Protein AF-A0A7S2QUF4-F1 (afdb_monomer_lite)

pLDDT: mean 80.55, std 13.75, range [43.69, 93.5]

Sequence (99 aa):
RQGERGGLIHGLVAAAQGDSVYCLGWTPAEGGLLGTAGVERAIVMLEPKKWHTLCKWSGAVKYPITYLSFSEANPRWVWVQGPLVDLLCRCLGDLLCRV

Organism: NCBI:txid225041

Structure (mmCIF, N/CA/C/O backbone):
data_AF-A0A7S2QUF4-F1
#
_entry.id   AF-A0A7S2QUF4-F1
#
loop_
_atom_site.group_PDB
_atom_site.id
_atom_site.type_symbol
_atom_site.label_atom_id
_atom_site.label_alt_id
_atom_site.label_comp_id
_atom_site.label_asym_id
_atom_site.label_entity_id
_atom_site.label_seq_id
_atom_site.pdbx_PDB_ins_code
_atom_site.Cartn_x
_atom_site.Cartn_y
_atom_site.Cartn_z
_atom_site.occupancy
_atom_site.B_iso_or_equiv
_atom_site.auth_seq_id
_atom_site.auth_comp_id
_atom_site.auth_asym_id
_atom_site.auth_atom_id
_atom_site.pdbx_PDB_model_num
ATOM 1 N N . ARG A 1 1 ? -21.382 5.363 19.592 1.00 44.69 1 ARG A N 1
ATOM 2 C CA . ARG A 1 1 ? -22.635 5.619 18.846 1.00 44.69 1 ARG A CA 1
ATOM 3 C C . ARG A 1 1 ? -22.451 5.059 17.444 1.00 44.69 1 ARG A C 1
ATOM 5 O O . ARG A 1 1 ? -21.549 5.499 16.752 1.00 44.69 1 ARG A O 1
ATOM 12 N N . GLN A 1 2 ? -23.232 4.047 17.077 1.00 43.69 2 GLN A N 1
ATOM 13 C CA . GLN A 1 2 ? -23.297 3.476 15.731 1.00 43.69 2 GLN A CA 1
ATOM 14 C C . GLN A 1 2 ? -24.550 4.100 15.104 1.00 43.69 2 GLN A C 1
ATOM 16 O O . GLN A 1 2 ? -25.646 3.869 15.606 1.00 43.69 2 GLN A O 1
ATOM 21 N N . GLY A 1 3 ? -24.389 5.011 14.143 1.00 56.75 3 GLY A N 1
ATOM 22 C CA . GLY A 1 3 ? -25.519 5.790 13.613 1.00 56.75 3 GLY A CA 1
ATOM 23 C C . GLY A 1 3 ? -25.163 7.096 12.899 1.00 56.75 3 GLY A C 1
ATOM 24 O O . GLY A 1 3 ? -26.037 7.692 12.278 1.00 56.75 3 GLY A O 1
ATOM 25 N N . GLU A 1 4 ? -23.907 7.541 12.929 1.00 59.97 4 GLU A N 1
ATOM 26 C CA . GLU A 1 4 ? -23.486 8.689 12.122 1.00 59.97 4 GLU A CA 1
ATOM 27 C C . GLU A 1 4 ? -23.141 8.218 10.705 1.00 59.97 4 GLU A C 1
ATOM 29 O O . GLU A 1 4 ? -22.283 7.357 10.498 1.00 59.97 4 GLU A O 1
ATOM 34 N N . ARG A 1 5 ? -23.876 8.740 9.719 1.00 62.28 5 ARG A N 1
ATOM 35 C CA . ARG A 1 5 ? -23.686 8.440 8.299 1.00 62.28 5 ARG A CA 1
ATOM 36 C C . ARG A 1 5 ? -22.326 8.985 7.839 1.00 62.28 5 ARG A C 1
ATOM 38 O O . ARG A 1 5 ? -22.221 10.162 7.525 1.00 62.28 5 ARG A O 1
ATOM 45 N N . GLY A 1 6 ? -21.313 8.118 7.780 1.00 74.50 6 GLY A N 1
ATOM 46 C CA . GLY A 1 6 ? -20.085 8.349 7.006 1.00 74.50 6 GLY A CA 1
ATOM 47 C C . GLY A 1 6 ? -19.074 9.344 7.590 1.00 74.50 6 GLY A C 1
ATOM 48 O O . GLY A 1 6 ? -18.505 10.127 6.837 1.00 74.50 6 GLY A O 1
ATOM 49 N N . GLY A 1 7 ? -18.839 9.325 8.905 1.00 78.94 7 GLY A N 1
ATOM 50 C CA . GLY A 1 7 ? -17.774 10.119 9.539 1.00 78.94 7 GLY A CA 1
ATOM 51 C C . GLY A 1 7 ? -16.383 9.468 9.469 1.00 78.94 7 GLY A C 1
ATOM 52 O O . GLY A 1 7 ? -16.259 8.253 9.306 1.00 78.94 7 GLY A O 1
ATOM 53 N N . LEU A 1 8 ? -15.326 10.273 9.640 1.00 84.00 8 LEU A N 1
ATOM 54 C CA . LEU A 1 8 ? -13.960 9.775 9.837 1.00 84.00 8 LEU A CA 1
ATOM 55 C C . LEU A 1 8 ? -13.880 9.033 11.178 1.00 84.00 8 LEU A C 1
ATOM 57 O O . LEU A 1 8 ? -14.033 9.641 12.234 1.00 84.00 8 LEU A O 1
ATOM 61 N N . ILE A 1 9 ? -13.621 7.727 11.132 1.00 85.69 9 ILE A N 1
ATOM 62 C CA . ILE A 1 9 ? -13.515 6.896 12.341 1.00 85.69 9 ILE A CA 1
ATOM 63 C C . ILE A 1 9 ? -12.124 7.034 12.973 1.00 85.69 9 ILE A C 1
ATOM 65 O O . ILE A 1 9 ? -12.002 7.140 14.192 1.00 85.69 9 ILE A O 1
ATOM 69 N N . HIS A 1 10 ? -11.073 7.033 12.149 1.00 86.06 10 HIS A N 1
ATOM 70 C CA . HIS A 1 10 ? -9.690 7.135 12.601 1.00 86.06 10 HIS A CA 1
ATOM 71 C C . HIS A 1 10 ? -8.767 7.584 11.464 1.00 86.06 10 HIS A C 1
ATOM 73 O O . HIS A 1 10 ? -9.028 7.285 10.298 1.00 86.06 10 HIS A O 1
ATOM 79 N N . GLY A 1 11 ? -7.669 8.257 11.810 1.00 84.38 11 GLY A N 1
ATOM 80 C CA . GLY A 1 11 ? -6.577 8.561 10.888 1.00 84.38 11 GLY A CA 1
ATOM 81 C C . GLY A 1 11 ? -5.387 7.649 11.161 1.00 84.38 11 GLY A C 1
ATOM 82 O O . GLY A 1 11 ? -4.956 7.538 12.304 1.00 84.38 11 GLY A O 1
ATOM 83 N N . LEU A 1 12 ? -4.852 7.008 10.123 1.00 86.44 12 LEU A N 1
ATOM 84 C CA . LEU A 1 12 ? -3.630 6.210 10.216 1.00 86.44 12 LEU A CA 1
ATOM 85 C C . LEU A 1 12 ? -2.496 6.898 9.469 1.00 86.44 12 LEU A C 1
ATOM 87 O O . LEU A 1 12 ? -2.685 7.423 8.373 1.00 86.44 12 LEU A O 1
ATOM 91 N N . VAL A 1 13 ? -1.310 6.865 10.069 1.00 86.19 13 VAL A N 1
ATOM 92 C CA . VAL A 1 13 ? -0.094 7.404 9.464 1.00 86.19 13 VAL A CA 1
ATOM 93 C C . VAL A 1 13 ? 0.521 6.322 8.581 1.00 86.19 13 VAL A C 1
ATOM 95 O O . VAL A 1 13 ? 1.099 5.354 9.069 1.00 86.19 13 VAL A O 1
ATOM 98 N N . ALA A 1 14 ? 0.348 6.484 7.271 1.00 84.38 14 ALA A N 1
ATOM 99 C CA . ALA A 1 14 ? 0.775 5.527 6.250 1.00 84.38 14 ALA A CA 1
ATOM 100 C C . ALA A 1 14 ? 2.170 5.821 5.661 1.00 84.38 14 ALA A C 1
ATOM 102 O O . ALA A 1 14 ? 2.707 4.996 4.929 1.00 84.38 14 ALA A O 1
ATOM 103 N N . ALA A 1 15 ? 2.742 6.988 5.956 1.00 84.88 15 ALA A N 1
ATOM 104 C CA . ALA A 1 15 ? 4.059 7.424 5.498 1.00 84.88 15 ALA A CA 1
ATOM 105 C C . ALA A 1 15 ? 4.674 8.393 6.520 1.00 84.88 15 ALA A C 1
ATOM 107 O O . ALA A 1 15 ? 3.971 8.892 7.405 1.00 84.88 15 ALA A O 1
ATOM 108 N N . ALA A 1 16 ? 5.976 8.662 6.408 1.00 84.25 16 ALA A N 1
ATOM 109 C CA . ALA A 1 16 ? 6.631 9.674 7.229 1.00 84.25 16 ALA A CA 1
ATOM 110 C C . ALA A 1 16 ? 6.002 11.066 7.026 1.00 84.25 16 ALA A C 1
ATOM 112 O O . ALA A 1 16 ? 5.353 11.352 6.017 1.00 84.25 16 ALA A O 1
ATOM 113 N N . GLN A 1 17 ? 6.177 11.955 8.003 1.00 84.69 17 GLN A N 1
ATOM 114 C CA . GLN A 1 17 ? 5.604 13.294 7.920 1.00 84.69 17 GLN A CA 1
ATOM 115 C C . GLN A 1 17 ? 6.204 14.063 6.733 1.00 84.69 17 GLN A C 1
ATOM 117 O O . GLN A 1 17 ? 7.413 14.257 6.664 1.00 84.69 17 GLN A O 1
ATOM 122 N N . GLY A 1 18 ? 5.341 14.515 5.819 1.00 84.25 18 GLY A N 1
ATOM 123 C CA . GLY A 1 18 ? 5.738 15.210 4.590 1.00 84.25 18 GLY A CA 1
ATOM 124 C C . GLY A 1 18 ? 5.871 14.300 3.365 1.00 84.25 18 GLY A C 1
ATOM 125 O O . GLY A 1 18 ? 5.885 14.807 2.244 1.00 84.25 18 GLY A O 1
ATOM 126 N N . ASP A 1 19 ? 5.877 12.978 3.550 1.00 89.44 19 ASP A N 1
ATOM 127 C CA . ASP A 1 19 ? 5.903 12.033 2.440 1.00 89.44 19 ASP A CA 1
ATOM 128 C C . ASP A 1 19 ? 4.508 11.848 1.835 1.00 89.44 19 ASP A C 1
ATOM 130 O O . ASP A 1 19 ? 3.498 11.695 2.524 1.00 89.44 19 ASP A O 1
ATOM 134 N N . SER A 1 20 ? 4.458 11.847 0.503 1.00 90.31 20 SER A N 1
ATOM 135 C CA . SER A 1 20 ? 3.224 11.640 -0.250 1.00 90.31 20 SER A CA 1
ATOM 136 C C . SER A 1 20 ? 2.955 10.157 -0.489 1.00 90.31 20 SER A C 1
ATOM 138 O O . SER A 1 20 ? 3.820 9.420 -0.974 1.00 90.31 20 SER A O 1
ATOM 140 N N . VAL A 1 21 ? 1.722 9.742 -0.204 1.00 92.19 21 VAL A N 1
ATOM 141 C CA . VAL A 1 21 ? 1.176 8.435 -0.589 1.00 92.19 21 VAL A CA 1
ATOM 142 C C . VAL A 1 21 ? 0.596 8.557 -1.994 1.00 92.19 21 VAL A C 1
ATOM 144 O O . VAL A 1 21 ? -0.179 9.472 -2.262 1.00 92.19 21 VAL A O 1
ATOM 147 N N . TYR A 1 22 ? 0.969 7.648 -2.892 1.00 92.38 22 TYR A N 1
ATOM 148 C CA . TYR A 1 22 ? 0.510 7.668 -4.285 1.00 92.38 22 TYR A CA 1
ATOM 149 C C . TYR A 1 22 ? -0.538 6.605 -4.568 1.00 92.38 22 TYR A C 1
ATOM 151 O O . TYR A 1 22 ? -1.434 6.823 -5.379 1.00 92.38 22 TYR A O 1
ATOM 159 N N . CYS A 1 23 ? -0.441 5.458 -3.902 1.00 92.00 23 CYS A N 1
ATOM 160 C CA . CYS A 1 23 ? -1.332 4.340 -4.148 1.00 92.00 23 CYS A CA 1
ATOM 161 C C . CYS A 1 23 ? -1.689 3.606 -2.859 1.00 92.00 23 CYS A C 1
ATOM 163 O O . CYS A 1 23 ? -0.953 3.604 -1.867 1.00 92.00 23 CYS A O 1
ATOM 165 N N . LEU A 1 24 ? -2.856 2.976 -2.906 1.00 93.50 24 LEU A N 1
ATOM 166 C CA . LEU A 1 24 ? -3.383 2.106 -1.872 1.00 93.50 24 LEU A CA 1
ATOM 167 C C . LEU A 1 24 ? -4.010 0.876 -2.527 1.00 93.50 24 LEU A C 1
ATOM 169 O O . LEU A 1 24 ? -4.533 0.955 -3.636 1.00 93.50 24 LEU A O 1
ATOM 173 N N . GLY A 1 25 ? -3.976 -0.249 -1.827 1.00 92.81 25 GLY A N 1
ATOM 174 C CA . GLY A 1 25 ? -4.572 -1.498 -2.270 1.00 92.81 25 GLY A CA 1
ATOM 175 C C . GLY A 1 25 ? -5.137 -2.272 -1.094 1.00 92.81 25 GLY A C 1
ATOM 176 O O . GLY A 1 25 ? -4.622 -2.211 0.022 1.00 92.81 25 GLY A O 1
ATOM 177 N N . TRP A 1 26 ? -6.210 -3.007 -1.350 1.00 92.62 26 TRP A N 1
ATOM 178 C CA . TRP A 1 26 ? -6.849 -3.863 -0.362 1.00 92.62 26 TRP A CA 1
ATOM 179 C C . TRP A 1 26 ? -6.500 -5.323 -0.618 1.00 92.62 26 TRP A C 1
ATOM 181 O O . TRP A 1 26 ? -6.509 -5.767 -1.765 1.00 92.62 26 TRP A O 1
ATOM 191 N N . THR A 1 27 ? -6.258 -6.081 0.447 1.00 91.12 27 THR A N 1
ATOM 192 C CA . THR A 1 27 ? -6.149 -7.538 0.373 1.00 91.12 27 THR A CA 1
ATOM 193 C C . THR A 1 27 ? -7.052 -8.198 1.409 1.00 91.12 27 THR A C 1
ATOM 195 O O . THR A 1 27 ? -7.064 -7.777 2.566 1.00 91.12 27 THR A O 1
ATOM 198 N N . PRO A 1 28 ? -7.790 -9.262 1.045 1.00 90.00 28 PRO A N 1
ATOM 199 C CA . PRO A 1 28 ? -8.542 -10.056 2.012 1.00 90.00 28 PRO A CA 1
ATOM 200 C C . PRO A 1 28 ? -7.642 -10.941 2.897 1.00 90.00 28 PRO A C 1
ATOM 202 O O . PRO A 1 28 ? -8.157 -11.621 3.786 1.00 90.00 28 PRO A O 1
ATOM 205 N N . ALA A 1 29 ? -6.318 -10.957 2.677 1.00 83.56 29 ALA A N 1
ATOM 206 C CA . ALA A 1 29 ? -5.371 -11.700 3.508 1.00 83.56 29 ALA A CA 1
ATOM 207 C C . ALA A 1 29 ? -5.505 -11.338 4.995 1.00 83.56 29 ALA A C 1
ATOM 209 O O . ALA A 1 29 ? -5.768 -10.185 5.333 1.00 83.56 29 ALA A O 1
ATOM 210 N N . GLU A 1 30 ? -5.312 -12.326 5.876 1.00 80.50 30 GLU A N 1
ATOM 211 C CA . GLU A 1 30 ? -5.292 -12.147 7.341 1.00 80.50 30 GLU A CA 1
ATOM 212 C C . GLU A 1 30 ? -6.519 -11.386 7.894 1.00 80.50 30 GLU A C 1
ATOM 214 O O . GLU A 1 30 ? -6.452 -10.690 8.903 1.00 80.50 30 GLU A O 1
ATOM 219 N N . GLY A 1 31 ? -7.673 -11.508 7.227 1.00 83.75 31 GLY A N 1
ATOM 220 C CA . GLY A 1 31 ? -8.913 -10.858 7.649 1.00 83.75 31 GLY A CA 1
ATOM 221 C C . GLY A 1 31 ? -9.078 -9.411 7.178 1.00 83.75 31 GLY A C 1
ATOM 222 O O . GLY A 1 31 ? -10.018 -8.753 7.638 1.00 83.75 31 GLY A O 1
ATOM 223 N N . GLY A 1 32 ? -8.236 -8.939 6.257 1.00 89.81 32 GLY A N 1
ATOM 224 C CA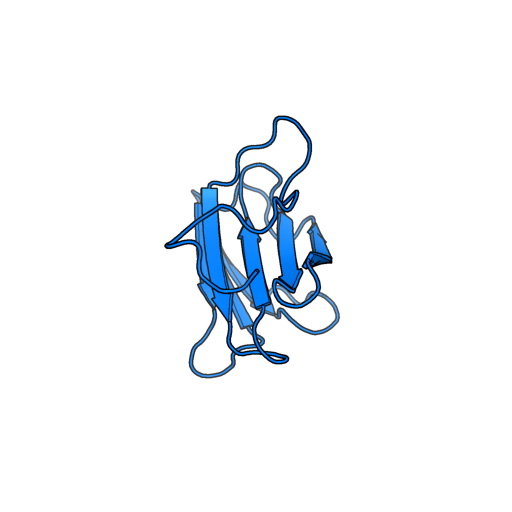 . GLY A 1 32 ? -8.354 -7.638 5.607 1.00 89.81 32 GLY A CA 1
ATOM 225 C C . GLY A 1 32 ? -7.221 -6.692 5.983 1.00 89.81 32 GLY A C 1
ATOM 226 O O . GLY A 1 32 ? -7.233 -6.123 7.076 1.00 89.81 32 GLY A O 1
ATOM 227 N N . LEU A 1 33 ? -6.285 -6.482 5.060 1.00 91.12 33 LEU A N 1
ATOM 228 C CA . LEU A 1 33 ? -5.178 -5.543 5.221 1.00 91.12 33 LEU A CA 1
ATOM 229 C C . LEU A 1 33 ? -5.213 -4.479 4.125 1.00 91.12 33 LEU A C 1
ATOM 231 O O . LEU A 1 33 ? -5.595 -4.742 2.982 1.00 91.12 33 LEU A O 1
ATOM 235 N N . LEU A 1 34 ? -4.769 -3.278 4.483 1.00 92.12 34 LEU A N 1
ATOM 236 C CA . LEU A 1 34 ? -4.591 -2.169 3.557 1.00 92.12 34 LEU A CA 1
ATOM 237 C C . LEU A 1 34 ? -3.094 -1.966 3.323 1.00 92.12 34 LEU A C 1
ATOM 239 O O . LEU A 1 34 ? -2.353 -1.693 4.263 1.00 92.12 34 LEU A O 1
ATOM 243 N N . GLY A 1 35 ? -2.654 -2.113 2.080 1.00 92.31 35 GLY A N 1
ATOM 244 C CA . GLY A 1 35 ? -1.305 -1.756 1.659 1.00 92.31 35 GLY A CA 1
ATOM 245 C C . GLY A 1 35 ? -1.286 -0.343 1.098 1.00 92.31 35 GLY A C 1
ATOM 246 O O . GLY A 1 35 ? -2.168 0.023 0.324 1.00 92.31 35 GLY A O 1
ATOM 247 N N . THR A 1 36 ? -0.283 0.446 1.455 1.00 93.06 36 THR A N 1
ATOM 248 C CA . THR A 1 36 ? -0.079 1.800 0.926 1.00 93.06 36 THR A CA 1
ATOM 249 C C . THR A 1 36 ? 1.359 1.976 0.478 1.0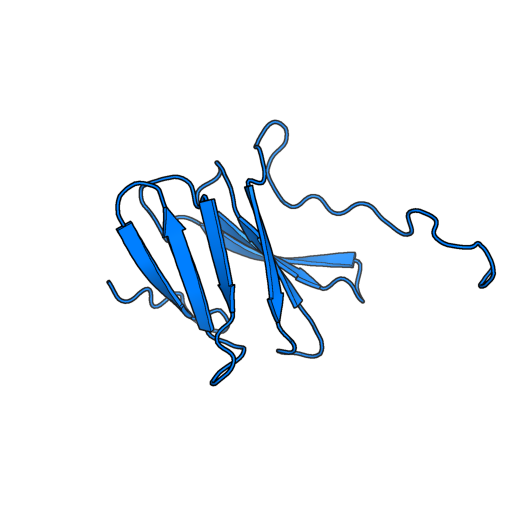0 93.06 36 THR A C 1
ATOM 251 O O . THR A 1 36 ? 2.269 1.438 1.110 1.00 93.06 36 THR A O 1
ATOM 254 N N . ALA A 1 37 ? 1.581 2.749 -0.581 1.00 92.25 37 ALA A N 1
ATOM 255 C CA . ALA A 1 37 ? 2.923 3.061 -1.049 1.00 92.25 37 ALA A CA 1
ATOM 256 C C . ALA A 1 37 ? 2.992 4.445 -1.711 1.00 92.25 37 ALA A C 1
ATOM 258 O O . ALA A 1 37 ? 1.978 5.037 -2.096 1.00 92.25 37 ALA A O 1
ATOM 259 N N . GLY A 1 38 ? 4.205 4.984 -1.826 1.00 91.00 38 GLY A N 1
ATOM 260 C CA . GLY A 1 38 ? 4.417 6.316 -2.383 1.00 91.00 38 GLY A CA 1
ATOM 261 C C . GLY A 1 38 ? 5.886 6.706 -2.494 1.00 91.00 38 GLY A C 1
ATOM 262 O O . GLY A 1 38 ? 6.739 5.879 -2.840 1.00 91.00 38 GLY A O 1
ATOM 263 N N . VAL A 1 39 ? 6.176 7.974 -2.185 1.00 90.75 39 VAL A N 1
ATOM 264 C CA . VAL A 1 39 ? 7.516 8.577 -2.320 1.00 90.75 39 VAL A CA 1
ATOM 265 C C . VAL A 1 39 ? 8.570 7.899 -1.449 1.00 90.75 39 VAL A C 1
ATOM 267 O O . VAL A 1 39 ? 9.732 7.818 -1.839 1.00 90.75 39 VAL A O 1
ATOM 270 N N . GLU A 1 40 ? 8.153 7.332 -0.318 1.00 87.69 40 GLU A N 1
ATOM 271 C CA . GLU A 1 40 ? 9.036 6.663 0.636 1.00 87.69 40 GLU A CA 1
ATOM 272 C C . GLU A 1 40 ? 9.691 5.392 0.059 1.00 87.69 40 GLU A C 1
ATOM 274 O O . GLU A 1 40 ? 10.665 4.881 0.616 1.00 87.69 40 GLU A O 1
ATOM 279 N N . ARG A 1 41 ? 9.200 4.885 -1.087 1.00 87.31 41 ARG A N 1
ATOM 280 C CA . ARG A 1 41 ? 9.665 3.626 -1.711 1.00 87.31 41 ARG A CA 1
ATOM 281 C C . ARG A 1 41 ? 9.509 2.430 -0.775 1.00 87.31 41 ARG A C 1
ATOM 283 O O . ARG A 1 41 ? 10.282 1.470 -0.816 1.00 87.31 41 ARG A O 1
ATOM 290 N N . ALA A 1 42 ? 8.516 2.524 0.096 1.00 87.44 42 ALA A N 1
ATOM 291 C CA . ALA A 1 42 ? 8.160 1.496 1.039 1.00 87.44 42 ALA A CA 1
ATOM 292 C C . ALA A 1 42 ? 6.697 1.121 0.851 1.00 87.44 42 ALA A C 1
ATOM 294 O O . ALA A 1 42 ? 5.864 1.966 0.514 1.00 87.44 42 ALA A O 1
ATOM 295 N N . ILE A 1 43 ? 6.407 -0.153 1.082 1.00 89.25 43 ILE A N 1
ATOM 296 C CA . ILE A 1 43 ? 5.038 -0.645 1.191 1.00 89.25 43 ILE A CA 1
ATOM 297 C C . ILE A 1 43 ? 4.727 -0.714 2.680 1.00 89.25 43 ILE A C 1
ATOM 299 O O . ILE A 1 43 ? 5.418 -1.399 3.435 1.00 89.25 43 ILE A O 1
ATOM 303 N N . VAL A 1 44 ? 3.713 0.022 3.112 1.00 90.94 44 VAL A N 1
ATOM 304 C CA . VAL A 1 44 ? 3.250 0.039 4.498 1.00 90.94 44 VAL A CA 1
ATOM 305 C C . VAL A 1 44 ? 1.957 -0.757 4.570 1.00 90.94 44 VAL A C 1
ATOM 307 O O . VAL A 1 44 ? 1.006 -0.471 3.847 1.00 90.94 44 VAL A O 1
ATOM 310 N N . MET A 1 45 ? 1.939 -1.775 5.425 1.00 90.44 45 MET A N 1
ATOM 311 C CA . MET A 1 45 ? 0.768 -2.610 5.663 1.00 90.44 45 MET A CA 1
ATOM 312 C C . MET A 1 45 ? 0.067 -2.157 6.931 1.00 90.44 45 MET A C 1
ATOM 314 O O . MET A 1 45 ? 0.670 -2.080 8.002 1.00 90.44 45 MET A O 1
ATOM 318 N N . LEU A 1 46 ? -1.224 -1.898 6.810 1.00 91.19 46 LEU A N 1
ATOM 319 C CA . LEU A 1 46 ? -2.088 -1.418 7.873 1.00 91.19 46 LEU A CA 1
ATOM 320 C C . LEU A 1 46 ? -3.178 -2.458 8.131 1.00 91.19 46 LEU A C 1
ATOM 322 O O . LEU A 1 46 ? -3.727 -3.039 7.192 1.00 91.19 46 LEU A O 1
ATOM 326 N N . GLU A 1 47 ? -3.524 -2.663 9.399 1.00 91.00 47 GLU A N 1
ATOM 327 C CA . GLU A 1 47 ? -4.684 -3.460 9.799 1.00 91.00 47 GLU A CA 1
ATOM 328 C C . GLU A 1 47 ? -5.809 -2.507 10.239 1.00 91.00 47 GLU A C 1
ATOM 330 O O . GLU A 1 47 ? -5.809 -2.046 11.386 1.00 91.00 47 GLU A O 1
ATOM 335 N N . PRO A 1 48 ? -6.799 -2.194 9.375 1.00 88.31 48 PRO A N 1
ATOM 336 C CA . PRO A 1 48 ? -7.802 -1.176 9.696 1.00 88.31 48 PRO A CA 1
ATOM 337 C C . PRO A 1 48 ? -8.694 -1.570 10.871 1.00 88.31 48 PRO A C 1
ATOM 339 O O . PRO A 1 48 ? -9.168 -0.711 11.600 1.00 88.31 48 PRO A O 1
ATOM 342 N N . LYS A 1 49 ? -8.901 -2.874 11.093 1.00 87.94 49 LYS A N 1
ATOM 343 C CA . LYS A 1 49 ? -9.700 -3.381 12.220 1.00 87.94 49 LYS A CA 1
ATOM 344 C C . LYS A 1 49 ? -9.082 -3.053 13.576 1.00 87.94 49 LYS A C 1
ATOM 346 O O . LYS A 1 49 ? -9.810 -2.888 14.551 1.00 87.94 49 LYS A O 1
ATOM 351 N N . LYS A 1 50 ? -7.751 -2.986 13.633 1.00 89.69 50 LYS A N 1
ATOM 352 C CA . LYS A 1 50 ? -6.983 -2.707 14.850 1.00 89.69 50 LYS A CA 1
ATOM 353 C C . LYS A 1 50 ? -6.343 -1.319 14.844 1.00 89.69 50 LYS A C 1
ATOM 355 O O . LYS A 1 50 ? -5.651 -0.993 15.799 1.00 89.69 50 LYS A O 1
ATOM 360 N N . TRP A 1 51 ? -6.548 -0.534 13.788 1.00 89.38 51 TRP A N 1
ATOM 361 C CA . TRP A 1 51 ? -6.042 0.832 13.654 1.00 89.38 51 TRP A CA 1
ATOM 362 C C . TRP A 1 51 ? -4.533 0.965 13.914 1.00 89.38 51 TRP A C 1
ATOM 364 O O . TRP A 1 51 ? -4.094 1.886 14.597 1.00 89.38 51 TRP A O 1
ATOM 374 N N . HIS A 1 52 ? -3.724 0.051 13.376 1.00 87.38 52 HIS A N 1
ATOM 375 C CA . HIS A 1 52 ? -2.270 0.138 13.515 1.00 87.38 52 HIS A CA 1
ATOM 376 C C . HIS A 1 52 ? -1.535 -0.341 12.264 1.00 87.38 52 HIS A C 1
ATOM 378 O O . HIS A 1 52 ? -2.081 -1.057 11.417 1.00 87.38 52 HIS A O 1
ATOM 384 N N . THR A 1 53 ? -0.273 0.067 12.176 1.00 88.56 53 THR A N 1
ATOM 385 C CA . THR A 1 53 ? 0.669 -0.397 11.162 1.00 88.56 53 THR A CA 1
ATOM 386 C C . THR A 1 53 ? 1.191 -1.771 11.545 1.00 88.56 53 THR A C 1
ATOM 388 O O . THR A 1 53 ? 1.822 -1.926 12.587 1.00 88.56 53 THR A O 1
ATOM 391 N N . LEU A 1 54 ? 0.935 -2.758 10.691 1.00 88.62 54 LEU A N 1
ATOM 392 C CA . LEU A 1 54 ? 1.370 -4.136 10.884 1.00 88.62 54 LEU A CA 1
ATOM 393 C C . LEU A 1 54 ? 2.869 -4.273 10.604 1.00 88.62 54 LEU A C 1
ATOM 395 O O . LEU A 1 54 ? 3.617 -4.833 11.399 1.00 88.62 54 LEU A O 1
ATOM 399 N N . CYS A 1 55 ? 3.308 -3.776 9.449 1.00 86.62 55 CYS A N 1
ATOM 400 C CA . CYS A 1 55 ? 4.708 -3.792 9.052 1.00 86.62 55 CYS A CA 1
ATOM 401 C C . CYS A 1 55 ? 4.977 -2.782 7.934 1.00 86.62 55 CYS A C 1
ATOM 403 O O . CYS A 1 55 ? 4.064 -2.263 7.290 1.00 86.62 55 CYS A O 1
ATOM 405 N N . LYS A 1 56 ? 6.261 -2.509 7.711 1.00 86.56 56 LYS A N 1
ATOM 406 C CA . LYS A 1 56 ? 6.756 -1.638 6.651 1.00 86.56 56 LYS A CA 1
ATOM 407 C C . LYS A 1 56 ? 7.877 -2.345 5.909 1.00 86.56 56 LYS A C 1
ATOM 409 O O . LYS A 1 56 ? 8.838 -2.797 6.527 1.00 86.56 56 LYS A O 1
ATOM 414 N N . TRP A 1 57 ? 7.763 -2.410 4.592 1.00 83.75 57 TRP A N 1
ATOM 415 C CA . TRP A 1 57 ? 8.763 -3.000 3.711 1.00 83.75 57 TRP A CA 1
ATOM 416 C C . TRP A 1 57 ? 9.514 -1.893 2.998 1.00 83.75 57 TRP A C 1
ATOM 418 O O . TRP A 1 57 ? 9.062 -1.374 1.979 1.00 83.75 57 TRP A O 1
ATOM 428 N N . SER A 1 58 ? 10.646 -1.500 3.568 1.00 81.69 58 SER A N 1
ATOM 429 C CA . SER A 1 58 ? 11.554 -0.521 2.982 1.00 81.69 58 SER A CA 1
ATOM 430 C C . SER A 1 58 ? 12.499 -1.173 1.972 1.00 81.69 58 SER A C 1
ATOM 432 O O . SER A 1 58 ? 12.877 -2.333 2.106 1.00 81.69 58 SER A O 1
ATOM 434 N N . GLY A 1 59 ? 12.914 -0.406 0.961 1.00 70.56 59 GLY A N 1
ATOM 435 C CA . GLY A 1 59 ? 14.002 -0.811 0.064 1.00 70.56 59 GLY A CA 1
ATOM 436 C C . GLY A 1 59 ? 13.641 -1.874 -0.977 1.00 70.56 59 GLY A C 1
ATOM 437 O O . GLY A 1 59 ? 14.541 -2.386 -1.632 1.00 70.56 59 GLY A O 1
ATOM 438 N N . ALA A 1 60 ? 12.353 -2.177 -1.172 1.00 65.38 60 ALA A N 1
ATOM 439 C CA . ALA A 1 60 ? 11.893 -3.113 -2.204 1.00 65.38 60 ALA A CA 1
ATOM 440 C C . ALA A 1 60 ? 12.168 -2.609 -3.634 1.00 65.38 60 ALA A C 1
ATOM 442 O O . ALA A 1 60 ? 12.317 -3.397 -4.564 1.00 65.38 60 ALA A O 1
ATOM 443 N N . VAL A 1 61 ? 12.216 -1.285 -3.817 1.00 74.44 61 VAL A N 1
ATOM 444 C CA . VAL A 1 61 ? 12.339 -0.633 -5.124 1.00 74.44 61 VAL A CA 1
ATOM 445 C C . VAL A 1 61 ? 13.284 0.571 -5.059 1.00 74.44 61 VAL A C 1
ATOM 447 O O . VAL A 1 61 ? 13.383 1.266 -4.046 1.00 74.44 61 VAL A O 1
ATOM 450 N N . LYS A 1 62 ? 13.970 0.856 -6.172 1.00 79.56 62 LYS A N 1
ATOM 451 C CA . LYS A 1 62 ? 14.875 2.015 -6.294 1.00 79.56 62 LYS A CA 1
ATOM 452 C C . LYS A 1 62 ? 14.122 3.348 -6.420 1.00 79.56 62 LYS A C 1
ATOM 454 O O . LYS A 1 62 ? 14.618 4.376 -5.950 1.00 79.56 62 LYS A O 1
ATOM 459 N N . TYR A 1 63 ? 12.939 3.322 -7.034 1.00 85.00 63 TYR A N 1
ATOM 460 C CA . TYR A 1 63 ? 12.120 4.488 -7.387 1.00 85.00 63 TYR A CA 1
ATOM 461 C C . TYR A 1 63 ? 10.792 4.502 -6.618 1.00 85.00 63 TYR A C 1
ATOM 463 O O . TYR A 1 63 ? 10.385 3.450 -6.131 1.00 85.00 63 TYR A O 1
ATOM 471 N N . PRO A 1 64 ? 10.113 5.659 -6.491 1.00 87.81 64 PRO A N 1
ATOM 472 C CA . PRO A 1 64 ? 8.798 5.737 -5.859 1.00 87.81 64 PRO A CA 1
ATOM 473 C C . PRO A 1 64 ? 7.787 4.763 -6.458 1.00 87.81 64 PRO A C 1
ATOM 475 O O . PRO A 1 64 ? 7.771 4.545 -7.669 1.00 87.81 64 PRO A O 1
ATOM 478 N N . ILE A 1 65 ? 6.935 4.205 -5.601 1.00 89.75 65 ILE A N 1
ATOM 479 C CA . ILE A 1 65 ? 5.889 3.269 -6.017 1.00 89.75 65 ILE A CA 1
ATOM 480 C C . ILE A 1 65 ? 4.653 4.086 -6.372 1.00 89.75 65 ILE A C 1
ATOM 482 O O . ILE A 1 65 ? 4.080 4.755 -5.513 1.00 89.75 65 ILE A O 1
ATOM 486 N N . THR A 1 66 ? 4.252 4.037 -7.636 1.00 90.94 66 THR A N 1
ATOM 487 C CA . THR A 1 66 ? 3.096 4.776 -8.160 1.00 90.94 66 THR A CA 1
ATOM 488 C C . THR A 1 66 ? 1.855 3.904 -8.271 1.00 90.94 66 THR A C 1
ATOM 490 O O . THR A 1 66 ? 0.746 4.429 -8.276 1.00 90.94 66 THR A O 1
ATOM 493 N N . TYR A 1 67 ? 2.028 2.585 -8.345 1.00 90.69 67 TYR A N 1
ATOM 494 C CA . TYR A 1 67 ? 0.929 1.635 -8.431 1.00 90.69 67 TYR A CA 1
ATOM 495 C C . TYR A 1 67 ? 1.195 0.396 -7.577 1.00 90.69 67 TYR A C 1
ATOM 497 O O . TYR A 1 67 ? 2.329 -0.077 -7.469 1.00 90.69 67 TYR A O 1
ATOM 505 N N . LEU A 1 68 ? 0.126 -0.116 -6.972 1.00 90.62 68 LEU A N 1
ATOM 506 C CA . LEU A 1 68 ? 0.131 -1.282 -6.105 1.00 90.62 68 LEU A CA 1
ATOM 507 C C . LEU A 1 68 ? -1.147 -2.087 -6.350 1.00 90.62 68 LEU A C 1
ATOM 509 O O . LEU A 1 68 ? -2.241 -1.526 -6.315 1.00 90.62 68 LEU A O 1
ATOM 513 N N . SER A 1 69 ? -1.014 -3.397 -6.555 1.00 91.62 69 SER A N 1
ATOM 514 C CA . SER A 1 69 ? -2.149 -4.309 -6.710 1.00 91.62 69 SER A CA 1
ATOM 515 C C . SER A 1 69 ? -1.873 -5.656 -6.056 1.00 91.62 69 SER A C 1
ATOM 517 O O . SER A 1 69 ? -0.833 -6.272 -6.284 1.00 91.62 69 SER A O 1
ATOM 519 N N . PHE A 1 70 ? -2.798 -6.127 -5.225 1.00 90.69 70 PHE A N 1
ATOM 520 C CA . PHE A 1 70 ? -2.687 -7.447 -4.614 1.00 90.69 70 PHE A CA 1
ATOM 521 C C . PHE A 1 70 ? -3.121 -8.534 -5.595 1.00 90.69 70 PHE A C 1
ATOM 523 O O . PHE A 1 70 ? -4.056 -8.359 -6.369 1.00 90.69 70 PHE A O 1
ATOM 530 N N . SER A 1 71 ? -2.438 -9.675 -5.555 1.00 88.88 71 SER A N 1
ATOM 531 C CA . SER A 1 71 ? -2.781 -10.815 -6.402 1.00 88.88 71 SER A CA 1
ATOM 532 C C . SER A 1 71 ? -4.089 -11.459 -5.945 1.00 88.88 71 SER A C 1
ATOM 534 O O . SER A 1 71 ? -4.230 -11.848 -4.785 1.00 88.88 71 SER A O 1
ATOM 536 N N . GLU A 1 72 ? -5.021 -11.637 -6.879 1.00 86.56 72 GLU A N 1
ATOM 537 C CA . GLU A 1 72 ? -6.280 -12.349 -6.630 1.00 86.56 72 GLU A CA 1
ATOM 538 C C . GLU A 1 72 ? -6.052 -13.846 -6.382 1.00 86.56 72 GLU A C 1
ATOM 540 O O . GLU A 1 72 ? -6.706 -14.448 -5.532 1.00 86.56 72 GLU A O 1
ATOM 545 N N . ALA A 1 73 ? -5.082 -14.445 -7.082 1.00 87.88 73 ALA A N 1
ATOM 546 C CA . ALA A 1 73 ? -4.754 -15.862 -6.941 1.00 87.88 73 ALA A CA 1
ATOM 547 C C . ALA A 1 73 ? -4.079 -16.174 -5.597 1.00 87.88 73 ALA A C 1
ATOM 549 O O . ALA A 1 73 ? -4.243 -17.261 -5.044 1.00 87.88 73 ALA A O 1
ATOM 550 N N . ASN A 1 74 ? -3.299 -15.227 -5.067 1.00 86.88 74 ASN A N 1
ATOM 551 C CA . ASN A 1 74 ? -2.712 -15.343 -3.742 1.00 86.88 74 ASN A CA 1
ATOM 552 C C . ASN A 1 74 ? -2.673 -13.970 -3.051 1.00 86.88 74 ASN A C 1
ATOM 554 O O . ASN A 1 74 ? -1.738 -13.202 -3.291 1.00 86.88 74 ASN A O 1
ATOM 558 N N . PRO A 1 75 ? -3.604 -13.702 -2.116 1.00 84.62 75 PRO A N 1
ATOM 559 C CA . PRO A 1 75 ? -3.719 -12.423 -1.406 1.00 84.62 75 PRO A CA 1
ATOM 560 C C . PRO A 1 75 ? -2.467 -11.998 -0.619 1.00 84.62 75 PRO A C 1
ATOM 562 O O . PRO A 1 75 ? -2.383 -10.866 -0.145 1.00 84.62 75 PRO A O 1
ATOM 565 N N . ARG A 1 76 ? -1.493 -12.906 -0.462 1.00 84.44 76 ARG A N 1
ATOM 566 C CA . ARG A 1 76 ? -0.191 -12.656 0.166 1.00 84.44 76 ARG A CA 1
ATOM 567 C C . ARG A 1 76 ? 0.867 -12.133 -0.803 1.00 84.44 76 ARG A C 1
ATOM 569 O O . ARG A 1 76 ? 2.029 -12.056 -0.418 1.00 84.44 76 ARG A O 1
ATOM 576 N N . TRP A 1 77 ? 0.523 -11.838 -2.050 1.00 85.38 77 TRP A N 1
ATOM 577 C CA . TRP A 1 77 ? 1.439 -11.292 -3.049 1.00 85.38 77 TRP A CA 1
ATOM 578 C C . TRP A 1 77 ? 0.943 -9.938 -3.522 1.00 85.38 77 TRP A C 1
ATOM 580 O O . TRP A 1 77 ? -0.261 -9.716 -3.643 1.00 85.38 77 TRP A O 1
ATOM 590 N N . VAL A 1 78 ? 1.886 -9.047 -3.794 1.00 87.62 78 VAL A N 1
ATOM 591 C CA . VAL A 1 78 ? 1.613 -7.689 -4.233 1.00 87.62 78 VAL A CA 1
ATOM 592 C C . VAL A 1 78 ? 2.503 -7.342 -5.416 1.00 87.62 78 VAL A C 1
ATOM 594 O O . VAL A 1 78 ? 3.721 -7.511 -5.387 1.00 87.62 78 VAL A O 1
ATOM 597 N N . TRP A 1 79 ? 1.864 -6.868 -6.470 1.00 87.62 79 TRP A N 1
ATOM 598 C CA . TRP A 1 79 ? 2.505 -6.245 -7.608 1.00 87.62 79 TRP A CA 1
ATOM 599 C C . TRP A 1 79 ? 2.706 -4.776 -7.297 1.00 87.62 79 TRP A C 1
ATOM 601 O O . TRP A 1 79 ? 1.766 -4.091 -6.887 1.00 87.62 79 TRP A O 1
ATOM 611 N N . VAL A 1 80 ? 3.928 -4.299 -7.486 1.00 87.75 80 VAL A N 1
ATOM 612 C CA . VAL A 1 80 ? 4.253 -2.884 -7.365 1.00 87.75 80 VAL A CA 1
ATOM 613 C C . VAL A 1 80 ? 4.914 -2.398 -8.633 1.00 87.75 80 VAL A C 1
ATOM 615 O O . VAL A 1 80 ? 5.742 -3.083 -9.226 1.00 87.75 80 VAL A O 1
ATOM 618 N N . GLN A 1 81 ? 4.548 -1.193 -9.034 1.00 86.38 81 GLN A N 1
ATOM 619 C CA . GLN A 1 81 ? 5.087 -0.558 -10.219 1.00 86.38 81 GLN A CA 1
ATOM 620 C C . GLN A 1 81 ? 5.550 0.851 -9.868 1.00 86.38 81 GLN A C 1
ATOM 622 O O . GLN A 1 81 ? 4.856 1.618 -9.188 1.00 86.38 81 GLN A O 1
ATOM 627 N N . GLY A 1 82 ? 6.758 1.163 -10.326 1.00 82.62 82 GLY A N 1
ATOM 628 C CA . GLY A 1 82 ? 7.320 2.504 -10.329 1.00 82.62 82 GLY A CA 1
ATOM 629 C C . GLY A 1 82 ? 7.576 2.996 -11.758 1.00 82.62 82 GLY A C 1
ATOM 630 O O . GLY A 1 82 ? 7.371 2.257 -12.717 1.00 82.62 82 GLY A O 1
ATOM 631 N N . PRO A 1 83 ? 8.094 4.223 -11.924 1.00 76.50 83 PRO A N 1
ATOM 632 C CA . PRO A 1 83 ? 8.255 4.871 -13.232 1.00 76.50 83 PRO A CA 1
ATOM 633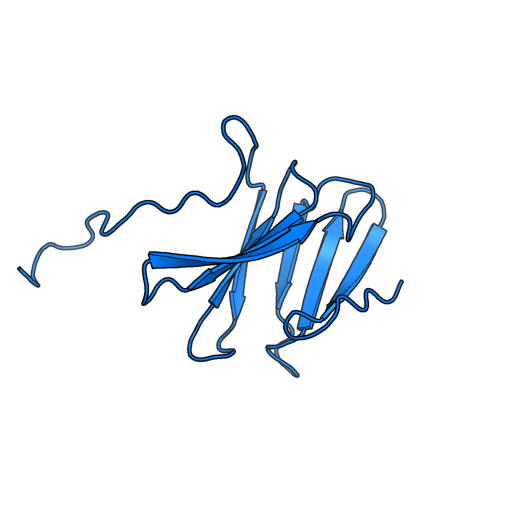 C C . PRO A 1 83 ? 9.101 4.117 -14.270 1.00 76.50 83 PRO A C 1
ATOM 635 O O . PRO A 1 83 ? 9.050 4.453 -15.447 1.00 76.50 83 PRO A O 1
ATOM 638 N N . LEU A 1 84 ? 9.932 3.162 -13.843 1.00 71.19 84 LEU A N 1
ATOM 639 C CA . LEU A 1 84 ? 10.923 2.495 -14.697 1.00 71.19 84 LEU A CA 1
ATOM 640 C C . LEU A 1 84 ? 11.030 0.981 -14.453 1.00 71.19 84 LEU A C 1
ATOM 642 O O . LEU A 1 84 ? 11.892 0.341 -15.049 1.00 71.19 84 LEU A O 1
ATOM 646 N N . VAL A 1 85 ? 10.230 0.409 -13.547 1.00 68.50 85 VAL A N 1
ATOM 647 C CA . VAL A 1 85 ? 10.315 -1.017 -13.205 1.00 68.50 85 VAL A CA 1
ATOM 648 C C . VAL A 1 85 ? 9.010 -1.519 -12.592 1.00 68.50 85 VAL A C 1
ATOM 650 O O . VAL A 1 85 ? 8.426 -0.849 -11.734 1.00 68.50 85 VAL A O 1
ATOM 653 N N . ASP A 1 86 ? 8.620 -2.721 -13.004 1.00 66.19 86 ASP A N 1
ATOM 654 C CA . ASP A 1 86 ? 7.563 -3.519 -12.391 1.00 66.19 86 ASP A CA 1
ATOM 655 C C . ASP A 1 86 ? 8.220 -4.611 -11.539 1.00 66.19 86 ASP A C 1
ATOM 657 O O . ASP A 1 86 ? 9.175 -5.254 -11.973 1.00 66.19 86 ASP A O 1
ATOM 661 N N . LEU A 1 87 ? 7.750 -4.798 -10.308 1.00 69.38 87 LEU A N 1
ATOM 662 C CA . LEU A 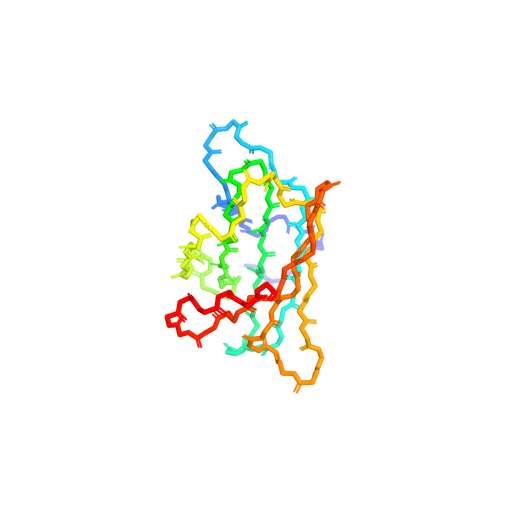1 87 ? 8.310 -5.750 -9.350 1.00 69.38 87 LEU A CA 1
ATOM 663 C C . LEU A 1 87 ? 7.195 -6.553 -8.678 1.00 69.38 87 LEU A C 1
ATOM 665 O O . LEU A 1 87 ? 6.162 -6.011 -8.276 1.00 69.38 87 LEU A O 1
ATOM 669 N N . LEU A 1 88 ? 7.431 -7.856 -8.511 1.00 68.88 88 LEU A N 1
ATOM 670 C CA . LEU A 1 88 ? 6.562 -8.741 -7.742 1.00 68.88 88 LEU A CA 1
ATOM 671 C C . LEU A 1 88 ? 7.144 -8.959 -6.344 1.00 68.88 88 LEU A C 1
ATOM 673 O O . LEU A 1 88 ? 8.226 -9.529 -6.178 1.00 68.88 88 LEU A O 1
ATOM 677 N N . CYS A 1 89 ? 6.392 -8.551 -5.326 1.00 66.69 89 CYS A N 1
ATOM 678 C CA . CYS A 1 89 ? 6.780 -8.660 -3.926 1.00 66.69 89 CYS A CA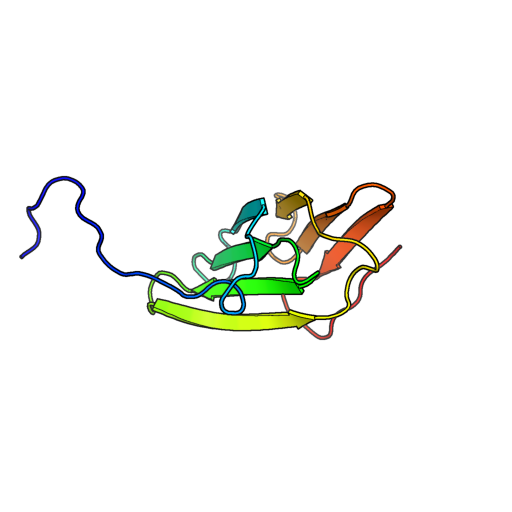 1
ATOM 679 C C . CYS A 1 89 ? 5.840 -9.616 -3.180 1.00 66.69 89 CYS A C 1
ATOM 681 O O . CYS A 1 89 ? 4.625 -9.629 -3.391 1.00 66.69 89 CYS A O 1
ATOM 683 N N . ARG A 1 90 ? 6.381 -10.412 -2.255 1.00 63.59 90 ARG A N 1
ATOM 684 C CA . ARG A 1 90 ? 5.571 -11.214 -1.329 1.00 63.59 90 ARG A CA 1
ATOM 685 C C . ARG A 1 90 ? 5.288 -10.414 -0.055 1.00 63.59 90 ARG A C 1
ATOM 687 O O . ARG A 1 90 ? 6.198 -9.873 0.554 1.00 63.59 90 ARG A O 1
ATOM 694 N N . CYS A 1 91 ? 4.022 -10.382 0.343 1.00 59.00 91 CYS A N 1
ATOM 695 C CA . CYS A 1 91 ? 3.471 -9.558 1.416 1.00 59.00 91 CYS A CA 1
ATOM 696 C C . CYS A 1 91 ? 3.490 -10.229 2.810 1.00 59.00 91 CYS A C 1
ATOM 698 O O . CYS A 1 91 ? 3.287 -9.559 3.815 1.00 59.00 91 CYS A O 1
ATOM 700 N N . LEU A 1 92 ? 3.755 -11.537 2.924 1.00 54.53 92 LEU A N 1
ATOM 701 C CA . LEU A 1 92 ? 3.775 -12.245 4.218 1.00 54.53 92 LEU A CA 1
ATOM 702 C C . LEU A 1 92 ? 4.949 -13.245 4.281 1.00 54.53 92 LEU A C 1
ATOM 704 O O . LEU A 1 92 ? 4.879 -14.331 3.684 1.00 54.53 92 LEU A O 1
ATOM 708 N N . GLY A 1 93 ? 6.022 -12.841 4.978 1.00 53.00 93 GLY A N 1
ATOM 709 C CA . GLY A 1 93 ? 7.319 -13.529 5.129 1.00 53.00 93 GLY A CA 1
ATOM 710 C C . GLY A 1 93 ? 8.511 -12.603 4.826 1.00 53.00 93 GLY A C 1
ATOM 711 O O . GLY A 1 93 ? 8.287 -11.463 4.422 1.00 53.00 93 GLY A O 1
ATOM 712 N N . ASP A 1 94 ? 9.752 -13.081 5.005 1.00 46.69 94 ASP A N 1
ATOM 713 C CA . ASP A 1 94 ? 10.964 -12.367 4.562 1.00 46.69 94 ASP A CA 1
ATOM 714 C C . ASP A 1 94 ? 10.791 -11.878 3.117 1.00 46.69 94 ASP A C 1
ATOM 716 O O . ASP A 1 94 ? 10.318 -12.619 2.246 1.00 46.69 94 ASP A O 1
ATOM 720 N N . LEU A 1 95 ? 11.124 -10.607 2.882 1.00 48.88 95 LEU A N 1
ATOM 721 C CA . LEU A 1 95 ? 10.886 -9.913 1.622 1.00 48.88 95 LEU A CA 1
ATOM 722 C C . LEU A 1 95 ? 11.692 -10.569 0.488 1.00 48.88 95 LEU A C 1
ATOM 724 O O . LEU A 1 95 ? 12.856 -10.251 0.263 1.00 48.88 95 LEU A O 1
ATOM 728 N N . LEU A 1 96 ? 11.068 -11.486 -0.248 1.00 51.59 96 LEU A N 1
ATOM 729 C CA . LEU A 1 96 ? 11.598 -12.012 -1.503 1.00 51.59 96 LEU A CA 1
ATOM 730 C C . LEU A 1 96 ? 10.932 -11.258 -2.653 1.00 51.59 96 LEU A C 1
ATOM 732 O O . LEU A 1 96 ? 9.901 -11.679 -3.178 1.00 51.59 96 LEU A O 1
ATOM 736 N N . CYS A 1 97 ? 11.512 -10.115 -3.014 1.00 48.81 97 CYS A N 1
ATOM 737 C CA . CYS A 1 97 ? 11.225 -9.446 -4.277 1.00 48.81 97 CYS A CA 1
ATOM 738 C C . CYS A 1 97 ? 11.855 -10.271 -5.404 1.00 48.81 97 CYS A C 1
ATOM 740 O O . CYS A 1 97 ? 13.064 -10.507 -5.388 1.00 48.81 97 CYS A O 1
ATOM 742 N N . ARG A 1 98 ? 11.054 -10.730 -6.368 1.00 45.88 98 ARG A N 1
ATOM 743 C CA . ARG A 1 98 ? 11.582 -11.286 -7.620 1.00 45.88 98 ARG A CA 1
ATOM 744 C C . ARG A 1 98 ? 11.448 -10.206 -8.692 1.00 45.88 98 ARG A C 1
ATOM 746 O O . ARG A 1 98 ? 10.339 -9.725 -8.923 1.00 45.88 98 ARG A O 1
ATOM 753 N N . VAL A 1 99 ? 12.588 -9.804 -9.254 1.00 45.12 99 VAL A N 1
ATOM 754 C CA . VAL A 1 99 ? 12.682 -9.006 -10.489 1.00 45.12 99 VAL A CA 1
ATOM 755 C C . VAL A 1 99 ? 12.505 -9.947 -11.669 1.00 45.12 99 VAL A C 1
ATOM 757 O O . VAL A 1 99 ? 13.094 -11.052 -11.602 1.00 45.12 99 VAL A O 1
#

InterPro domains:
  IPR036322 WD40-repeat-containing domain superfamily [SSF50978] (18-80)

Foldseek 3Di:
DPDDPDDDPDDADQDPVPFDWQDWEWFPPP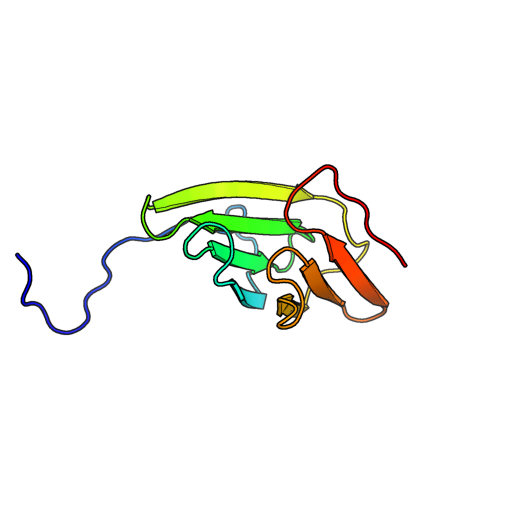NIWIWTWFQQQKIWIADVVVRYTPDIGHPLDPGGWNDKYADPVDSQKMWTDDPPDIWIWGNPDDTDIDD

Secondary structure (DSSP, 8-state):
----TT--------SSTTPPEEEEEEE-GGG-EEEEEETT-EEEEEETTTTEEEEEEESS-SS---EEEE-SS-TTEEEEEETTEEEEEESSSS---B-

Radius of gyration: 14.02 Å; chains: 1; bounding box: 40×31×34 Å